Protein AF-S4PIH5-F1 (afdb_monomer)

Solvent-accessible surface area (backbone atoms only — not comparable to full-atom values): 8203 Å² total; per-residue (Å²): 143,83,85,82,84,88,57,68,66,64,53,51,52,50,49,51,51,52,65,71,67,50,79,74,82,66,81,69,58,51,73,65,54,46,52,51,50,51,55,51,52,42,52,49,54,68,75,65,58,81,78,82,83,82,83,74,72,98,73,60,80,40,77,42,81,36,69,47,82,65,34,47,55,51,51,56,59,54,56,72,43,83,88,52,44,73,45,78,45,58,88,68,78,80,88,52,62,68,76,78,37,77,91,43,55,76,60,44,66,77,44,85,86,34,88,78,81,75,82,78,87,74,97,118

Foldseek 3Di:
DDDDDPPDPVVVVVVVVVVVPDPPPPPPVPPVNVVVVLVVVQVVCVVPDDDDDPDDDPDFPEEQEAPPPVSVVVQVVQVVPVVGGYHYDHPDDDDHSLCVPVVCVVVCCPDSVHPPDDDDDDPD

Organism: NCBI:txid116150

Radius of gyration: 27.97 Å; Cα contacts (8 Å, |Δi|>4): 63; chains: 1; bounding box: 37×90×50 Å

Sequence (124 aa):
MKSQRRAPMLLATLWIVFTVFIPTDTQVANPISSVVKFLQEGTNQLDNEPPDQTNLLSEYDFIVVGAGTAGCVVANRLTEIPEWKVLLVEAGVNENFVMDIPILANYLQFTDANWKYKTQSSNK

pLDDT: mean 84.8, std 13.85, range [46.5, 98.56]

Mean predicted aligned error: 12.13 Å

InterPro domains:
  IPR012132 Glucose-methanol-choline oxidoreductase [PTHR11552] (28-123)
  IPR036188 FAD/NAD(P)-binding domain superfamily [G3DSA:3.50.50.60] (60-96)
  IPR036188 FAD/NAD(P)-binding domain superfamily [SSF51905] (59-117)

Nearest PDB structures (foldseek):
  4g84-assembly1_B  TM=3.692E-01  e=1.576E+00  Homo sapiens
  8j3g-assembly1_A  TM=3.139E-01  e=3.119E+00  Coptis chinensis
  4gx0-assembly2_D  TM=3.408E-01  e=7.579E+00  Geobacter sulfurreducens PCA
  1wu7-assembly1_B  TM=1.992E-01  e=3.829E+00  Thermoplasma acidophilum

Secondary structure (DSSP, 8-state):
-------HHHHHHHHHHHHHHS--------HHHHHHHHHHHHHHHHHTPPPP--S--S--SEEEE--SHHHHHHHHHHTTSTT--EEEE--SPPP-GGGG-GGGHHHHTTSTTS----PPPP--

Structure (mmCIF, N/CA/C/O backbone):
data_AF-S4PIH5-F1
#
_entry.id   AF-S4PIH5-F1
#
loop_
_atom_site.group_PDB
_atom_site.id
_atom_site.type_symbol
_atom_site.label_atom_id
_atom_site.label_alt_id
_atom_site.label_comp_id
_atom_site.label_asym_id
_atom_site.label_entity_id
_atom_site.label_seq_id
_atom_site.pdbx_PDB_ins_code
_atom_site.Cartn_x
_atom_site.Cartn_y
_atom_site.Cartn_z
_atom_site.occupancy
_atom_site.B_iso_or_equiv
_atom_site.auth_seq_id
_atom_site.auth_comp_id
_atom_site.auth_asym_id
_atom_site.auth_atom_id
_atom_site.pdbx_PDB_model_num
ATOM 1 N N . MET A 1 1 ? -10.392 76.573 -22.279 1.00 50.50 1 MET A N 1
ATOM 2 C CA . MET A 1 1 ? -10.626 75.121 -22.117 1.00 50.50 1 MET A CA 1
ATOM 3 C C . MET A 1 1 ? -9.567 74.347 -22.901 1.00 50.50 1 MET A C 1
ATOM 5 O O . MET A 1 1 ? -9.659 74.335 -24.119 1.00 50.50 1 MET A O 1
ATOM 9 N N . LYS A 1 2 ? -8.547 73.784 -22.230 1.00 46.50 2 LYS A N 1
ATOM 10 C CA . LYS A 1 2 ? -7.855 72.510 -22.555 1.00 46.50 2 LYS A CA 1
ATOM 11 C C . LYS A 1 2 ? -6.590 72.368 -21.697 1.00 46.50 2 LYS A C 1
ATOM 13 O O . LYS A 1 2 ? -5.560 72.975 -21.958 1.00 46.50 2 LYS A O 1
ATOM 18 N N . SER A 1 3 ? -6.740 71.573 -20.642 1.00 53.94 3 SER A N 1
ATOM 19 C CA . SER A 1 3 ? -5.688 71.087 -19.750 1.00 53.94 3 SER A CA 1
ATOM 20 C C . SER A 1 3 ? -4.780 70.114 -20.512 1.00 53.94 3 SER A C 1
ATOM 22 O O . SER A 1 3 ? -5.261 69.122 -21.063 1.00 53.94 3 SER A O 1
ATOM 24 N N . GLN A 1 4 ? -3.479 70.412 -20.586 1.00 60.62 4 GLN A N 1
ATOM 25 C CA . GLN A 1 4 ? -2.483 69.501 -21.149 1.00 60.62 4 GLN A CA 1
ATOM 26 C C . GLN A 1 4 ? -2.034 68.489 -20.089 1.00 60.62 4 GLN A C 1
ATOM 28 O O . GLN A 1 4 ? -1.325 68.818 -19.140 1.00 60.62 4 GLN A O 1
ATOM 33 N N . ARG A 1 5 ? -2.442 67.231 -20.278 1.00 62.81 5 ARG A N 1
ATOM 34 C CA . ARG A 1 5 ? -2.063 66.077 -19.454 1.00 62.81 5 ARG A CA 1
ATOM 35 C C . ARG A 1 5 ? -0.623 65.642 -19.764 1.00 62.81 5 ARG A C 1
ATOM 37 O O . ARG A 1 5 ? -0.399 64.813 -20.640 1.00 62.81 5 ARG A O 1
ATOM 44 N N . ARG A 1 6 ? 0.359 66.169 -19.028 1.00 60.50 6 ARG A N 1
ATOM 45 C CA . ARG A 1 6 ? 1.731 65.626 -18.974 1.00 60.50 6 ARG A CA 1
ATOM 46 C C . ARG A 1 6 ? 1.817 64.560 -17.875 1.00 60.50 6 ARG A C 1
ATOM 48 O O . ARG A 1 6 ? 2.288 64.847 -16.785 1.00 60.50 6 ARG A O 1
ATOM 55 N N . ALA A 1 7 ? 1.309 63.356 -18.131 1.00 58.94 7 ALA A N 1
ATOM 56 C CA . ALA A 1 7 ? 1.342 62.256 -17.158 1.00 58.94 7 ALA A CA 1
ATOM 57 C C . ALA A 1 7 ? 1.770 60.850 -17.661 1.00 58.94 7 ALA A C 1
ATOM 59 O O . ALA A 1 7 ? 1.839 59.965 -16.815 1.00 58.94 7 ALA A O 1
ATOM 60 N N . PRO A 1 8 ? 2.090 60.560 -18.945 1.00 62.69 8 PRO A N 1
ATOM 61 C CA . PRO A 1 8 ? 2.376 59.170 -19.329 1.00 62.69 8 PRO A CA 1
ATOM 62 C C . 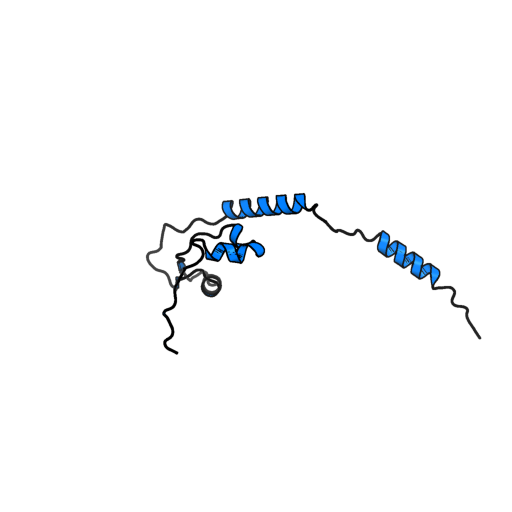PRO A 1 8 ? 3.800 58.706 -18.971 1.00 62.69 8 PRO A C 1
ATOM 64 O O . PRO A 1 8 ? 4.006 57.528 -18.702 1.00 62.69 8 PRO A O 1
ATOM 67 N N . MET A 1 9 ? 4.784 59.613 -18.926 1.00 63.44 9 MET A N 1
ATOM 68 C CA . MET A 1 9 ? 6.194 59.230 -18.748 1.00 63.44 9 MET A CA 1
ATOM 69 C C . MET A 1 9 ? 6.538 58.877 -17.292 1.00 63.44 9 MET A C 1
ATOM 71 O O . MET A 1 9 ? 7.256 57.913 -17.063 1.00 63.44 9 MET A O 1
ATOM 75 N N . LEU A 1 10 ? 5.961 59.592 -16.316 1.00 67.19 10 LEU A N 1
ATOM 76 C CA . LEU A 1 10 ? 6.144 59.315 -14.883 1.00 67.19 10 LEU A CA 1
ATOM 77 C C . LEU A 1 10 ? 5.518 57.979 -14.459 1.00 67.19 10 LEU A C 1
ATOM 79 O O . LEU A 1 10 ? 6.113 57.246 -13.674 1.00 67.19 10 LEU A O 1
ATOM 83 N N . LEU A 1 11 ? 4.349 57.639 -15.010 1.00 72.50 11 LEU A N 1
ATOM 84 C CA . LEU A 1 11 ? 3.684 56.354 -14.773 1.00 72.50 11 LEU A CA 1
ATOM 85 C C . LEU A 1 11 ? 4.471 55.185 -15.375 1.00 72.50 11 LEU A C 1
ATOM 87 O O . LEU A 1 11 ? 4.610 54.155 -14.724 1.00 72.50 11 LEU A O 1
ATOM 91 N N . ALA A 1 12 ? 5.039 55.356 -16.572 1.00 72.12 12 ALA A N 1
ATOM 92 C CA . ALA A 1 12 ? 5.886 54.340 -17.191 1.00 72.12 12 ALA A CA 1
ATOM 93 C C . ALA A 1 12 ? 7.187 54.117 -16.403 1.00 72.12 12 ALA A C 1
ATOM 95 O O . ALA A 1 12 ? 7.577 52.975 -16.180 1.00 72.12 12 ALA A O 1
ATOM 96 N N . THR A 1 13 ? 7.827 55.184 -15.911 1.00 74.81 13 THR A N 1
ATOM 97 C CA . THR A 1 13 ? 9.015 55.051 -15.054 1.00 74.81 13 THR A CA 1
ATOM 98 C C . THR A 1 13 ? 8.685 54.417 -13.707 1.00 74.81 13 THR A C 1
ATOM 100 O O . THR A 1 13 ? 9.446 53.578 -13.240 1.00 74.81 13 THR A O 1
ATOM 103 N N . LEU A 1 14 ? 7.537 54.753 -13.106 1.00 77.06 14 LEU A N 1
ATOM 104 C CA . LEU A 1 14 ? 7.066 54.111 -11.877 1.00 77.06 14 LEU A CA 1
ATOM 105 C C . LEU A 1 14 ? 6.774 52.628 -12.096 1.00 77.06 14 LEU A C 1
ATOM 107 O O . LEU A 1 14 ? 7.146 51.830 -11.251 1.00 77.06 14 LEU A O 1
ATOM 111 N N . TRP A 1 15 ? 6.180 52.247 -13.229 1.00 73.88 15 TRP A N 1
ATOM 112 C CA . TRP A 1 15 ? 5.919 50.847 -13.564 1.00 73.88 15 TRP A CA 1
ATOM 113 C C . TRP A 1 15 ? 7.213 50.059 -13.799 1.00 73.88 15 TRP A C 1
ATOM 115 O O . TRP A 1 15 ? 7.355 48.964 -13.271 1.00 73.88 15 TRP A O 1
ATOM 125 N N . ILE A 1 16 ? 8.198 50.641 -14.492 1.00 75.44 16 ILE A N 1
ATOM 126 C CA . ILE A 1 16 ? 9.517 50.016 -14.686 1.00 75.44 16 ILE A CA 1
ATOM 127 C C . ILE A 1 16 ? 10.232 49.838 -13.341 1.00 75.44 16 ILE A C 1
ATOM 129 O O . ILE A 1 16 ? 10.693 48.739 -13.040 1.00 75.44 16 ILE A O 1
ATOM 133 N N . VAL A 1 17 ? 10.268 50.871 -12.494 1.00 73.56 17 VAL A N 1
ATOM 134 C CA . VAL A 1 17 ? 10.849 50.774 -11.142 1.00 73.56 17 VAL A CA 1
ATOM 135 C C . VAL A 1 17 ? 10.094 49.740 -10.302 1.00 73.56 17 VAL A C 1
ATOM 137 O O . VAL A 1 17 ? 10.727 48.941 -9.622 1.00 73.56 17 VAL A O 1
ATOM 140 N N . PHE A 1 18 ? 8.765 49.685 -10.410 1.00 73.12 18 PHE A N 1
ATOM 141 C CA . PHE A 1 18 ? 7.929 48.695 -9.732 1.00 73.12 18 PHE A CA 1
ATOM 142 C C . PHE A 1 18 ? 8.232 47.267 -10.204 1.00 73.12 18 PHE A C 1
ATOM 144 O O . PHE A 1 18 ? 8.330 46.372 -9.379 1.00 73.12 18 PHE A O 1
ATOM 151 N N . THR A 1 19 ? 8.473 47.037 -11.499 1.00 68.25 19 THR A N 1
ATOM 152 C CA . THR A 1 19 ? 8.861 45.708 -12.008 1.00 68.25 19 THR A CA 1
ATOM 153 C C . THR A 1 19 ? 10.299 45.312 -11.670 1.00 68.25 19 THR A C 1
ATOM 155 O O . THR A 1 19 ? 10.569 44.130 -11.499 1.00 68.25 19 THR A O 1
ATOM 158 N N . VAL A 1 20 ? 11.218 46.276 -11.554 1.00 68.00 20 VAL A N 1
ATOM 159 C CA . VAL A 1 20 ? 12.641 46.017 -11.264 1.00 68.00 20 VAL A CA 1
ATOM 160 C C . VAL A 1 20 ? 12.894 45.802 -9.765 1.00 68.00 20 VAL A C 1
ATOM 162 O O . VAL A 1 20 ? 13.837 45.103 -9.409 1.00 68.00 20 VAL A O 1
ATOM 165 N N . PHE A 1 21 ? 12.057 46.371 -8.887 1.00 63.81 21 PHE A N 1
ATOM 166 C CA . PHE A 1 21 ? 12.191 46.264 -7.426 1.00 63.81 21 PHE A CA 1
ATOM 167 C C . PHE A 1 21 ? 11.200 45.307 -6.750 1.00 63.81 21 PHE A C 1
ATOM 169 O O . PHE A 1 21 ? 11.247 45.173 -5.526 1.00 63.81 21 PHE A O 1
ATOM 176 N N . ILE A 1 22 ? 10.330 44.612 -7.492 1.00 59.78 22 ILE A N 1
ATOM 177 C CA . ILE A 1 22 ? 9.673 43.431 -6.924 1.00 59.78 22 ILE A CA 1
ATOM 178 C C . ILE A 1 22 ? 10.779 42.398 -6.684 1.00 59.78 22 ILE A C 1
ATOM 180 O O . ILE A 1 22 ? 11.470 42.040 -7.640 1.00 59.78 22 ILE A O 1
ATOM 184 N N . PRO A 1 23 ? 10.968 41.904 -5.446 1.00 48.66 23 PRO A N 1
ATOM 185 C CA . PRO A 1 23 ? 11.765 40.714 -5.250 1.00 48.66 23 PRO A CA 1
ATOM 186 C C . PRO A 1 23 ? 11.039 39.619 -6.022 1.00 48.66 23 PRO A C 1
ATOM 188 O O . PRO A 1 23 ? 9.976 39.148 -5.617 1.00 48.66 23 PRO A O 1
ATOM 191 N N . THR A 1 24 ? 11.570 39.243 -7.181 1.00 55.53 24 THR A N 1
ATOM 192 C CA . THR A 1 24 ? 11.294 37.928 -7.727 1.00 55.53 24 THR A CA 1
ATOM 193 C C . THR A 1 24 ? 11.873 36.969 -6.709 1.00 55.53 24 THR A C 1
ATOM 195 O O . THR A 1 24 ? 13.030 36.570 -6.805 1.00 55.53 24 THR A O 1
ATOM 198 N N . ASP A 1 25 ? 11.061 36.599 -5.723 1.00 54.62 25 ASP A N 1
ATOM 199 C CA . ASP A 1 25 ? 11.263 35.419 -4.893 1.00 54.62 25 ASP A CA 1
ATOM 200 C C . ASP A 1 25 ? 10.996 34.187 -5.771 1.00 54.62 25 ASP A C 1
ATOM 202 O O . ASP A 1 25 ? 10.212 33.287 -5.490 1.00 54.62 25 ASP A O 1
ATOM 206 N N . THR A 1 26 ? 11.629 34.179 -6.940 1.00 57.38 26 THR A N 1
ATOM 207 C CA . THR A 1 26 ? 11.882 32.984 -7.691 1.00 57.38 26 THR A CA 1
ATOM 208 C C . THR A 1 26 ? 13.075 32.385 -6.979 1.00 57.38 26 THR A C 1
ATOM 210 O O . THR A 1 26 ? 14.227 32.623 -7.345 1.00 57.38 26 THR A O 1
ATOM 213 N N . GLN A 1 27 ? 12.787 31.597 -5.947 1.00 60.41 27 GLN A N 1
ATOM 214 C CA . GLN A 1 27 ? 13.593 30.435 -5.608 1.00 60.41 27 GLN A CA 1
ATOM 215 C C . GLN A 1 27 ? 13.648 29.554 -6.868 1.00 60.41 27 GLN A C 1
ATOM 217 O O . GLN A 1 27 ? 13.026 28.496 -6.936 1.00 60.41 27 GLN A O 1
ATOM 222 N N . VAL A 1 28 ? 14.340 30.005 -7.921 1.00 57.69 28 VAL A N 1
ATOM 223 C CA . VAL A 1 28 ? 14.793 29.133 -8.994 1.00 57.69 28 VAL A CA 1
ATOM 224 C C . VAL A 1 28 ? 15.895 28.346 -8.322 1.00 57.69 28 VAL A C 1
ATOM 226 O O . VAL A 1 28 ? 17.071 28.694 -8.389 1.00 57.69 28 VAL A O 1
ATOM 229 N N . ALA A 1 29 ? 15.490 27.338 -7.551 1.00 60.16 29 ALA A N 1
ATOM 230 C CA . ALA A 1 29 ? 16.391 26.308 -7.104 1.00 60.16 29 ALA A CA 1
ATOM 231 C C . ALA A 1 29 ? 17.142 25.883 -8.364 1.00 60.16 29 ALA A C 1
ATOM 233 O O . ALA A 1 29 ? 16.519 25.452 -9.340 1.00 60.16 29 ALA A O 1
ATOM 234 N N . ASN A 1 30 ? 18.459 26.107 -8.375 1.00 79.19 30 ASN A N 1
ATOM 235 C CA . ASN A 1 30 ? 19.318 25.691 -9.471 1.00 79.19 30 ASN A CA 1
ATOM 236 C C . ASN A 1 30 ? 18.897 24.273 -9.897 1.00 79.19 30 ASN A C 1
ATOM 238 O O . ASN A 1 30 ? 18.580 23.459 -9.025 1.00 79.19 30 ASN A O 1
ATOM 242 N N . PRO A 1 31 ? 18.876 23.930 -11.194 1.00 84.12 31 PRO A N 1
ATOM 243 C CA . PRO A 1 31 ? 18.394 22.617 -11.631 1.00 84.12 31 PRO A CA 1
ATOM 244 C C . PRO A 1 31 ? 19.041 21.459 -10.854 1.00 84.12 31 PRO A C 1
ATOM 246 O O . PRO A 1 31 ? 18.370 20.504 -10.478 1.00 84.12 31 PRO A O 1
ATOM 249 N N . ILE A 1 32 ? 20.320 21.614 -10.496 1.00 86.25 32 ILE A N 1
ATOM 250 C CA . ILE A 1 32 ? 21.062 20.680 -9.643 1.00 86.25 32 ILE A CA 1
ATOM 251 C C . ILE A 1 32 ? 20.497 20.616 -8.217 1.00 86.25 32 ILE A C 1
ATOM 253 O O . ILE A 1 32 ? 20.305 19.521 -7.703 1.00 86.25 32 ILE A O 1
ATOM 257 N N . SER A 1 33 ? 20.200 21.745 -7.564 1.00 85.12 33 SER A N 1
ATOM 258 C CA . SER A 1 33 ? 19.629 21.723 -6.210 1.00 85.12 33 SER A CA 1
ATOM 259 C C . SER A 1 33 ? 18.208 21.163 -6.196 1.00 85.12 33 SER A C 1
ATOM 261 O O . SER A 1 33 ? 17.816 20.557 -5.207 1.00 85.12 33 SER A O 1
ATOM 263 N N . SER A 1 34 ? 17.457 21.310 -7.290 1.00 82.50 34 SER A N 1
ATOM 264 C CA . SER A 1 34 ? 16.154 20.655 -7.457 1.00 82.50 34 SER A CA 1
ATOM 265 C C . SER A 1 34 ? 16.298 19.135 -7.533 1.00 82.50 34 SER A C 1
ATOM 267 O O . SER A 1 34 ? 15.569 18.426 -6.849 1.00 82.50 34 SER A O 1
ATOM 269 N N . VAL A 1 35 ? 17.279 18.634 -8.292 1.00 84.88 35 VAL A N 1
ATOM 270 C CA . VAL A 1 35 ? 17.593 17.196 -8.349 1.00 84.88 35 VAL A CA 1
ATOM 271 C C . VAL A 1 35 ? 18.079 16.680 -6.993 1.00 84.88 35 VAL A C 1
ATOM 273 O O . VAL A 1 35 ? 17.620 15.638 -6.543 1.00 84.88 35 VAL A O 1
ATOM 276 N N . VAL A 1 36 ? 18.964 17.410 -6.308 1.00 86.75 36 VAL A N 1
ATOM 277 C CA . VAL A 1 36 ? 19.446 17.026 -4.969 1.00 86.75 36 VAL A CA 1
ATOM 278 C C . VAL A 1 36 ? 18.297 16.992 -3.965 1.00 86.75 36 VAL A C 1
ATOM 280 O O . VAL A 1 36 ? 18.159 16.006 -3.250 1.00 86.75 36 VAL A O 1
ATOM 283 N N . LYS A 1 37 ? 17.444 18.024 -3.942 1.00 85.88 37 LYS A N 1
ATOM 284 C CA . LYS A 1 37 ? 16.265 18.069 -3.072 1.00 85.88 37 LYS A CA 1
ATOM 285 C C . LYS A 1 37 ? 15.318 16.908 -3.362 1.00 85.88 37 LYS A C 1
ATOM 287 O O . LYS A 1 37 ? 14.831 16.280 -2.437 1.00 85.88 37 LYS A O 1
ATOM 292 N N . PHE A 1 38 ? 15.080 16.618 -4.636 1.00 83.88 38 PHE A N 1
ATOM 293 C CA . PHE A 1 38 ? 14.247 15.502 -5.062 1.00 83.88 38 PHE A CA 1
ATOM 294 C C . PHE A 1 38 ? 14.792 14.156 -4.562 1.00 83.88 38 PHE A C 1
ATOM 296 O O . PHE A 1 38 ? 14.047 13.384 -3.973 1.00 83.88 38 PHE A O 1
ATOM 303 N N . LEU A 1 39 ? 16.096 13.905 -4.720 1.00 83.62 39 LEU A N 1
ATOM 304 C CA . LEU A 1 39 ? 16.734 12.691 -4.200 1.00 83.62 39 LEU A CA 1
ATOM 305 C C . LEU A 1 39 ? 16.676 12.611 -2.667 1.00 83.62 39 LEU A C 1
ATOM 307 O O . LEU A 1 39 ? 16.422 11.537 -2.137 1.00 83.62 39 LEU A O 1
ATOM 311 N N . GLN A 1 40 ? 16.887 13.731 -1.967 1.00 86.81 40 GLN A N 1
ATOM 312 C CA . GLN A 1 40 ? 16.787 13.796 -0.504 1.00 86.81 40 GLN A CA 1
ATOM 313 C C . GLN A 1 40 ? 15.366 13.524 -0.003 1.00 86.81 40 GLN A C 1
ATOM 315 O O . GLN A 1 40 ? 15.192 12.806 0.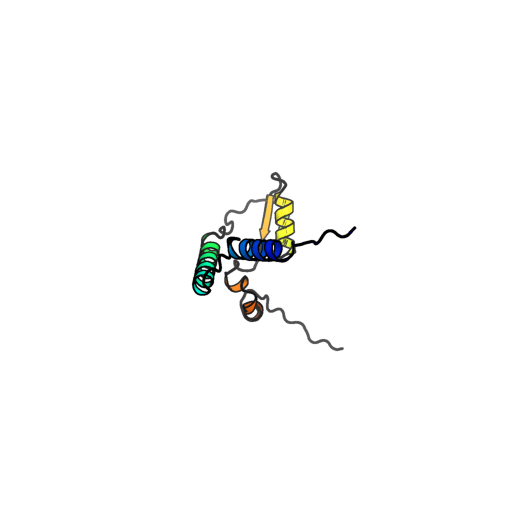977 1.00 86.81 40 GLN A O 1
ATOM 320 N N . GLU A 1 41 ? 14.351 14.074 -0.668 1.00 83.38 41 GLU A N 1
ATOM 321 C CA . GLU A 1 41 ? 12.952 13.814 -0.320 1.00 83.38 41 GLU A CA 1
ATOM 322 C C . GLU A 1 41 ? 12.618 12.330 -0.501 1.00 83.38 41 GLU A C 1
ATOM 324 O O . GLU A 1 41 ? 12.058 11.711 0.397 1.00 83.38 41 GLU A O 1
ATOM 329 N N . GLY A 1 42 ? 13.068 11.733 -1.610 1.00 80.38 42 GLY A N 1
ATOM 330 C CA . GLY A 1 42 ? 12.877 10.310 -1.873 1.00 80.38 42 GLY A CA 1
ATOM 331 C C . GLY A 1 42 ? 13.530 9.389 -0.849 1.00 80.38 42 GLY A C 1
ATOM 332 O O . GLY A 1 42 ? 12.940 8.378 -0.476 1.00 80.38 42 GLY A O 1
ATOM 333 N N . THR A 1 43 ? 14.726 9.732 -0.357 1.00 80.00 43 THR A N 1
ATOM 334 C CA . THR A 1 43 ? 15.356 8.977 0.738 1.00 80.00 43 THR A CA 1
ATOM 335 C C . THR A 1 43 ? 14.601 9.152 2.050 1.00 80.00 43 THR A C 1
ATOM 337 O O . THR A 1 43 ? 14.378 8.177 2.757 1.00 80.00 43 THR A O 1
ATOM 340 N N . ASN A 1 44 ? 14.148 10.373 2.351 1.00 83.06 44 ASN A N 1
ATOM 341 C CA . ASN A 1 44 ? 13.416 10.645 3.584 1.00 83.06 44 ASN A CA 1
ATOM 342 C C . ASN A 1 44 ? 12.074 9.904 3.628 1.00 83.06 44 ASN A C 1
ATOM 344 O O . ASN A 1 44 ? 11.680 9.445 4.693 1.00 83.06 44 ASN A O 1
ATOM 348 N N . GLN A 1 45 ? 11.366 9.784 2.505 1.00 78.25 45 GLN A N 1
ATOM 349 C CA . GLN A 1 45 ? 10.086 9.071 2.453 1.00 78.25 45 GLN A CA 1
ATOM 350 C C . GLN A 1 45 ? 10.255 7.584 2.793 1.00 78.25 45 GLN A C 1
ATOM 352 O O . GLN A 1 45 ? 9.499 7.065 3.608 1.00 78.25 45 GLN A O 1
ATOM 357 N N . LEU A 1 46 ? 11.302 6.939 2.265 1.00 74.62 46 LEU A N 1
ATOM 358 C CA . LEU A 1 46 ? 11.632 5.544 2.584 1.00 74.62 46 LEU A CA 1
ATOM 359 C C . LEU A 1 46 ? 11.990 5.351 4.065 1.00 74.62 46 LEU A C 1
ATOM 361 O O . LEU A 1 46 ? 11.593 4.363 4.672 1.00 74.62 46 LEU A O 1
ATOM 365 N N . ASP A 1 47 ? 12.720 6.299 4.656 1.00 80.25 47 ASP A N 1
ATOM 366 C CA . ASP A 1 47 ? 13.142 6.211 6.058 1.00 80.25 47 ASP A CA 1
ATOM 367 C C . ASP A 1 47 ? 11.990 6.454 7.055 1.00 80.25 47 ASP A C 1
ATOM 369 O O . ASP A 1 47 ? 12.087 6.051 8.216 1.00 80.25 47 ASP A O 1
ATOM 373 N N . ASN A 1 48 ? 10.912 7.125 6.630 1.00 83.38 48 ASN A N 1
ATOM 374 C CA . ASN A 1 48 ? 9.787 7.516 7.491 1.00 83.38 48 ASN A CA 1
ATOM 375 C C . ASN A 1 48 ? 8.516 6.681 7.280 1.00 83.38 48 ASN A C 1
ATOM 377 O O . ASN A 1 48 ? 7.482 6.992 7.879 1.00 83.38 48 ASN A O 1
ATOM 381 N N . GLU A 1 49 ? 8.561 5.641 6.450 1.00 82.44 49 GLU A N 1
ATOM 382 C CA . GLU A 1 49 ? 7.401 4.783 6.241 1.00 82.44 49 GLU A CA 1
ATOM 383 C C . GLU A 1 49 ? 7.059 4.008 7.529 1.00 82.44 49 GLU A C 1
ATOM 385 O O . GLU A 1 49 ? 7.937 3.377 8.133 1.00 82.44 49 GLU A O 1
ATOM 390 N N . PRO A 1 50 ? 5.797 4.051 8.000 1.00 85.31 50 PRO A N 1
ATOM 391 C CA . PRO A 1 50 ? 5.393 3.282 9.166 1.00 85.31 50 PRO A CA 1
ATOM 392 C C . PRO A 1 50 ? 5.575 1.780 8.911 1.00 85.31 50 PRO A C 1
ATOM 394 O O . PRO A 1 50 ? 5.181 1.293 7.853 1.00 85.31 50 PRO A O 1
ATOM 397 N N . PRO A 1 51 ? 6.124 1.016 9.869 1.00 87.88 51 PRO A N 1
ATOM 398 C CA . PRO A 1 51 ? 6.229 -0.425 9.713 1.00 87.88 51 PRO A CA 1
ATOM 399 C C . PRO A 1 51 ? 4.844 -1.078 9.731 1.00 87.88 51 PRO A C 1
ATOM 401 O O . PRO A 1 51 ? 3.949 -0.644 10.463 1.00 87.88 51 PRO A O 1
ATOM 404 N N . ASP A 1 52 ? 4.708 -2.182 8.998 1.00 90.31 52 ASP A N 1
ATOM 405 C CA . ASP A 1 52 ? 3.506 -3.009 9.035 1.00 90.31 52 ASP A CA 1
ATOM 406 C C . ASP A 1 52 ? 3.188 -3.493 10.453 1.00 90.31 52 ASP A C 1
ATOM 408 O O . ASP A 1 52 ? 4.067 -3.892 11.231 1.00 90.31 52 ASP A O 1
ATOM 412 N N . GLN A 1 53 ? 1.895 -3.510 10.786 1.00 90.38 53 GLN A N 1
ATOM 413 C CA . GLN A 1 53 ? 1.446 -4.019 12.072 1.00 90.38 53 GLN A CA 1
ATOM 414 C C . GLN A 1 53 ? 1.562 -5.547 12.110 1.00 90.38 53 GLN A C 1
ATOM 416 O O . GLN A 1 53 ? 0.829 -6.266 11.434 1.00 90.38 53 GLN A O 1
ATOM 421 N N . THR A 1 54 ? 2.445 -6.048 12.970 1.00 90.62 54 THR A N 1
ATOM 422 C CA . THR A 1 54 ? 2.654 -7.491 13.175 1.00 90.62 54 THR A CA 1
ATOM 423 C C . THR A 1 54 ? 1.817 -8.051 14.321 1.00 90.62 54 THR A C 1
ATOM 425 O O . THR A 1 54 ? 1.517 -9.244 14.339 1.00 90.62 54 THR A O 1
ATOM 428 N N . ASN A 1 55 ? 1.410 -7.204 15.271 1.00 94.06 55 ASN A N 1
ATOM 429 C CA . ASN A 1 55 ? 0.556 -7.604 16.382 1.00 94.06 55 ASN A CA 1
ATOM 430 C C . ASN A 1 55 ? -0.904 -7.257 16.075 1.00 94.06 55 ASN A C 1
ATOM 432 O O . ASN A 1 55 ? -1.355 -6.132 16.306 1.00 94.06 55 ASN A O 1
ATOM 436 N N . LEU A 1 56 ? -1.626 -8.225 15.515 1.00 95.75 56 LEU A N 1
ATOM 437 C CA . LEU A 1 56 ? -3.028 -8.061 15.148 1.00 95.75 56 LEU A CA 1
ATOM 438 C C . LEU A 1 56 ? -3.949 -8.273 16.353 1.00 95.75 56 LEU A C 1
ATOM 440 O O . LEU A 1 56 ? -3.700 -9.106 17.225 1.00 95.75 56 LEU A O 1
ATOM 444 N N . LEU A 1 57 ? -5.050 -7.526 16.375 1.00 96.00 57 LEU A N 1
ATOM 445 C CA . LEU A 1 57 ? -6.126 -7.727 17.338 1.00 96.00 57 LEU A CA 1
ATOM 446 C C . LEU A 1 57 ? -6.911 -8.994 16.978 1.00 96.00 57 LEU A C 1
ATOM 448 O O . LEU A 1 57 ? -6.938 -9.425 15.827 1.00 96.00 57 LEU A O 1
ATOM 452 N N . SER A 1 58 ? -7.601 -9.574 17.958 1.00 96.44 58 S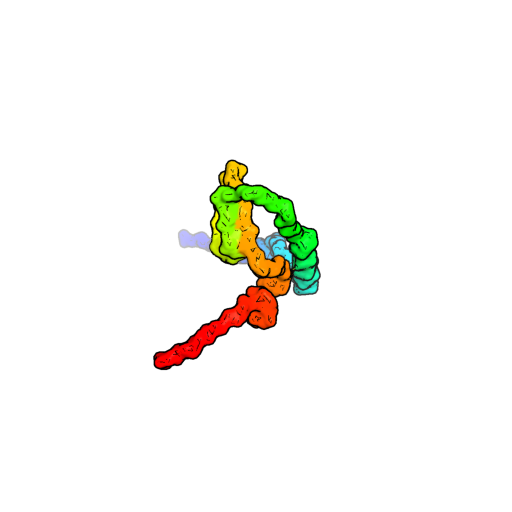ER A N 1
ATOM 453 C CA . SER A 1 58 ? -8.485 -10.722 17.721 1.00 96.44 58 SER A CA 1
ATOM 454 C C . SER A 1 58 ? -9.741 -10.365 16.920 1.00 96.44 58 SER A C 1
ATOM 456 O O . SER A 1 58 ? -10.362 -11.250 16.339 1.00 96.44 58 SER A O 1
ATOM 458 N N . GLU A 1 59 ? -10.133 -9.089 16.918 1.00 97.44 59 GLU A N 1
ATOM 459 C CA . GLU A 1 59 ? -11.351 -8.582 16.286 1.00 97.44 59 GLU A CA 1
ATOM 460 C C . GLU A 1 59 ? -11.174 -7.135 15.803 1.00 97.44 59 GLU A C 1
ATOM 462 O O . GLU A 1 59 ? -10.443 -6.344 16.411 1.00 97.44 59 GLU A O 1
ATOM 467 N N . TYR A 1 60 ? -11.883 -6.806 14.722 1.00 98.31 60 TYR A N 1
ATOM 468 C CA . TYR A 1 60 ? -11.961 -5.484 14.106 1.00 98.31 60 TYR A CA 1
ATOM 469 C C . TYR A 1 60 ? -13.412 -5.213 13.707 1.00 98.31 60 TYR A C 1
ATOM 471 O O . TYR A 1 60 ? -14.120 -6.138 13.307 1.00 98.31 60 TYR A O 1
ATOM 479 N N . ASP A 1 61 ? -13.837 -3.955 13.771 1.00 98.50 61 ASP A N 1
ATOM 480 C CA . ASP A 1 61 ? -15.166 -3.545 13.308 1.00 98.50 61 ASP A CA 1
ATOM 481 C C . ASP A 1 61 ? -15.239 -3.575 11.778 1.00 98.50 61 ASP A C 1
ATOM 483 O O . ASP A 1 61 ? -16.255 -3.954 11.193 1.00 98.50 61 ASP A O 1
ATOM 487 N N . PHE A 1 62 ? -14.127 -3.225 11.123 1.00 98.56 62 PHE A N 1
ATOM 488 C CA . PHE A 1 62 ? -14.001 -3.231 9.671 1.00 98.56 62 PHE A CA 1
ATOM 489 C C . PHE A 1 62 ? -12.654 -3.794 9.230 1.00 98.56 62 PHE A C 1
ATOM 491 O O . PHE A 1 62 ? -11.607 -3.464 9.790 1.00 98.56 62 PHE A O 1
ATOM 498 N N . ILE A 1 63 ? -12.687 -4.592 8.163 1.00 98.19 63 ILE A N 1
ATOM 499 C CA . ILE A 1 63 ? -11.497 -5.028 7.433 1.00 98.19 63 ILE A CA 1
ATOM 500 C C . ILE A 1 63 ? -11.618 -4.516 5.999 1.00 98.19 63 ILE A C 1
ATOM 502 O O . ILE A 1 63 ? -12.520 -4.915 5.261 1.00 98.19 63 ILE A O 1
ATOM 506 N N . VAL A 1 64 ? -10.714 -3.624 5.611 1.00 98.50 64 VAL A N 1
ATOM 507 C CA . VAL A 1 64 ? -10.599 -3.088 4.256 1.00 98.50 64 VAL A CA 1
ATOM 508 C C . VAL A 1 64 ? -9.539 -3.899 3.518 1.00 98.50 64 VAL A C 1
ATOM 510 O O . VAL A 1 64 ? -8.388 -3.959 3.942 1.00 98.50 64 VAL A O 1
ATOM 513 N N . VAL A 1 65 ? -9.930 -4.545 2.420 1.00 98.06 65 VAL A N 1
ATOM 514 C CA . VAL A 1 65 ? -9.022 -5.355 1.597 1.00 98.06 65 VAL A CA 1
ATOM 515 C C . VAL A 1 65 ? -8.623 -4.557 0.360 1.00 98.06 65 VAL A C 1
ATOM 517 O O . VAL A 1 65 ? -9.457 -4.267 -0.497 1.00 98.06 65 VAL A O 1
ATOM 520 N N . GLY A 1 66 ? -7.340 -4.228 0.286 1.00 97.19 66 GLY A N 1
ATOM 521 C CA . GLY A 1 66 ? -6.692 -3.439 -0.749 1.00 97.19 66 GLY A CA 1
ATOM 522 C C . GLY A 1 66 ? -6.529 -1.970 -0.351 1.00 97.19 66 GLY A C 1
ATOM 523 O O . GLY A 1 66 ? -7.511 -1.234 -0.331 1.00 97.19 66 GLY A O 1
ATOM 524 N N . ALA A 1 67 ? -5.298 -1.509 -0.138 1.00 96.00 67 ALA A N 1
ATOM 525 C CA . ALA A 1 67 ? -4.883 -0.107 -0.010 1.00 96.00 67 ALA A CA 1
ATOM 526 C C . ALA A 1 67 ? -4.747 0.590 -1.380 1.00 96.00 67 ALA A C 1
ATOM 528 O O . ALA A 1 67 ? -3.865 1.411 -1.620 1.00 96.00 67 ALA A O 1
ATOM 529 N N . GLY A 1 68 ? -5.657 0.276 -2.305 1.00 94.62 68 GLY A N 1
ATOM 530 C CA . GLY A 1 68 ? -5.819 1.042 -3.536 1.00 94.62 68 GLY A CA 1
ATOM 531 C C . GLY A 1 68 ? -6.491 2.395 -3.280 1.00 94.62 68 GLY A C 1
ATOM 532 O O . GLY A 1 68 ? -6.864 2.741 -2.159 1.00 94.62 68 GLY A O 1
ATOM 533 N N . THR A 1 69 ? -6.749 3.142 -4.353 1.00 96.06 69 THR A N 1
ATOM 534 C CA . THR A 1 69 ? -7.364 4.484 -4.293 1.00 96.06 69 THR A CA 1
ATOM 535 C C . THR A 1 69 ? -8.640 4.544 -3.452 1.00 96.06 69 THR A C 1
ATOM 537 O O . THR A 1 69 ? -8.803 5.450 -2.639 1.00 96.06 69 THR A O 1
ATOM 540 N N . ALA A 1 70 ? -9.544 3.576 -3.610 1.00 97.81 70 ALA A N 1
ATOM 541 C CA . ALA A 1 70 ? -10.776 3.521 -2.828 1.00 97.81 70 ALA A CA 1
ATOM 542 C C . ALA A 1 70 ? -10.538 3.044 -1.388 1.00 97.81 70 ALA A C 1
ATOM 544 O O . ALA A 1 70 ? -11.111 3.608 -0.457 1.00 97.81 70 ALA A O 1
ATOM 545 N N . GLY A 1 71 ? -9.691 2.030 -1.196 1.00 98.19 71 GLY A N 1
ATOM 546 C CA . GLY A 1 71 ? -9.450 1.438 0.116 1.00 98.19 71 GLY A CA 1
ATOM 547 C C . GLY A 1 71 ? -8.798 2.408 1.091 1.00 98.19 71 GLY A C 1
ATOM 548 O O . GLY A 1 71 ? -9.277 2.532 2.214 1.00 98.19 71 GLY A O 1
ATOM 549 N N . CYS A 1 72 ? -7.806 3.184 0.641 1.00 96.81 72 CYS A N 1
ATOM 550 C CA . CYS A 1 72 ? -7.186 4.226 1.462 1.00 96.81 72 CYS A CA 1
ATOM 551 C C . CYS A 1 72 ? -8.191 5.302 1.888 1.00 96.81 72 CYS A C 1
ATOM 553 O O . CYS A 1 72 ? -8.207 5.719 3.044 1.00 96.81 72 CYS A O 1
ATOM 555 N N . VAL A 1 73 ? -9.075 5.731 0.981 1.00 98.19 73 VAL A N 1
ATOM 556 C CA . VAL A 1 73 ? -10.109 6.726 1.305 1.00 98.19 73 VAL A CA 1
ATOM 557 C C . VAL A 1 73 ? -11.112 6.166 2.311 1.00 98.19 73 VAL A C 1
ATOM 559 O O . VAL A 1 73 ? -11.453 6.849 3.273 1.00 98.19 73 VAL A O 1
ATOM 562 N N . VAL A 1 74 ? -11.576 4.932 2.108 1.00 98.38 74 VAL A N 1
ATOM 563 C CA . VAL A 1 74 ? -12.526 4.281 3.018 1.00 98.38 74 VAL A CA 1
ATOM 564 C C . VAL A 1 74 ? -11.903 4.072 4.395 1.00 98.38 74 VAL A C 1
ATOM 566 O O . VAL A 1 74 ? -12.515 4.463 5.385 1.00 98.38 74 VAL A O 1
ATOM 569 N N . ALA A 1 75 ? -10.689 3.521 4.464 1.00 98.31 75 ALA A N 1
ATOM 570 C CA . ALA A 1 75 ? -9.978 3.308 5.721 1.00 98.31 75 ALA A CA 1
ATOM 571 C C . ALA A 1 75 ? -9.822 4.624 6.494 1.00 98.31 75 ALA A C 1
ATOM 573 O O . ALA A 1 75 ? -10.231 4.687 7.649 1.00 98.31 75 ALA A O 1
ATOM 574 N N . ASN A 1 76 ? -9.361 5.690 5.827 1.00 98.25 76 ASN A N 1
ATOM 575 C CA . ASN A 1 76 ? -9.204 7.013 6.431 1.00 98.25 76 ASN A CA 1
ATOM 576 C C . ASN A 1 76 ? -10.516 7.531 7.052 1.00 98.25 76 ASN A C 1
ATOM 578 O O . ASN A 1 76 ? -10.530 7.975 8.196 1.00 98.25 76 ASN A O 1
ATOM 582 N N . ARG A 1 77 ? -11.646 7.411 6.339 1.00 98.44 77 ARG A N 1
ATOM 583 C CA . ARG A 1 77 ? -12.956 7.856 6.850 1.00 98.44 77 ARG A CA 1
ATOM 584 C C . ARG A 1 77 ? -13.475 7.014 8.006 1.00 98.44 77 ARG A C 1
ATOM 586 O O . ARG A 1 77 ? -14.044 7.570 8.936 1.00 98.44 77 ARG A O 1
ATOM 593 N N . LEU A 1 78 ? -13.290 5.697 7.964 1.00 98.44 78 LEU A N 1
ATOM 594 C CA . LEU A 1 78 ? -13.681 4.831 9.077 1.00 98.44 78 LEU A CA 1
ATOM 595 C C . LEU A 1 78 ? -12.869 5.167 10.337 1.00 98.44 78 LEU A C 1
ATOM 597 O O . LEU A 1 78 ? -13.432 5.238 11.423 1.00 98.44 78 LEU A O 1
ATOM 601 N N . THR A 1 79 ? -11.573 5.453 10.192 1.00 98.12 79 THR A N 1
ATOM 602 C CA . THR A 1 79 ? -10.700 5.803 11.323 1.00 98.12 79 THR A CA 1
ATOM 603 C C . THR A 1 79 ? -10.948 7.192 11.920 1.00 98.12 79 THR A C 1
ATOM 605 O O . THR A 1 79 ? -10.387 7.498 12.969 1.00 98.12 79 THR A O 1
ATOM 608 N N . GLU A 1 80 ? -11.790 8.038 11.310 1.00 98.50 80 GLU A N 1
ATOM 609 C CA . GLU A 1 80 ? -12.214 9.309 11.928 1.00 98.50 80 GLU A CA 1
ATOM 610 C C . GLU A 1 80 ? -13.047 9.085 13.200 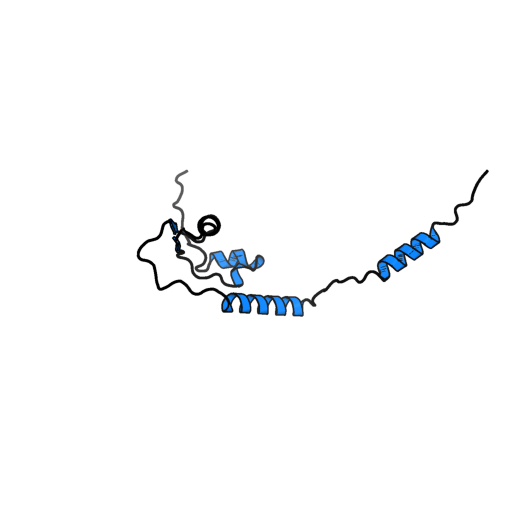1.00 98.50 80 GLU A C 1
ATOM 612 O O . GLU A 1 80 ? -13.124 9.974 14.049 1.00 98.50 80 GLU A O 1
ATOM 617 N N . ILE A 1 81 ? -13.656 7.902 13.342 1.00 98.50 81 ILE A N 1
ATOM 618 C CA . ILE A 1 81 ? -14.383 7.487 14.541 1.00 98.50 81 ILE A CA 1
ATOM 619 C C . ILE A 1 81 ? -13.423 6.682 15.433 1.00 98.50 81 ILE A C 1
ATOM 621 O O . ILE A 1 81 ? -13.088 5.547 15.089 1.00 98.50 81 ILE A O 1
ATOM 625 N N . PRO A 1 82 ? -12.965 7.233 16.574 1.00 97.56 82 PRO A N 1
ATOM 626 C CA . PRO A 1 82 ? -11.910 6.622 17.388 1.00 97.56 82 PRO A CA 1
ATOM 627 C C . PRO A 1 82 ? -12.329 5.310 18.065 1.00 97.56 82 PRO A C 1
ATOM 629 O O . PRO A 1 82 ? -11.473 4.550 18.515 1.00 97.56 82 PRO A O 1
ATOM 632 N N . GLU A 1 83 ? -13.630 5.040 18.166 1.00 98.06 83 GLU A N 1
ATOM 633 C CA . GLU A 1 83 ? -14.166 3.796 18.712 1.00 98.06 83 GLU A CA 1
ATOM 634 C C . GLU A 1 83 ? -14.020 2.611 17.750 1.00 98.06 83 GLU A C 1
ATOM 636 O O . GLU A 1 83 ? -14.035 1.467 18.205 1.00 98.06 83 GLU A O 1
ATOM 641 N N . TRP A 1 84 ? -13.887 2.862 16.442 1.00 98.44 84 TRP A N 1
ATOM 642 C CA . TRP A 1 84 ? -13.795 1.808 15.436 1.00 98.44 84 TRP A CA 1
ATOM 643 C C . TRP A 1 84 ? -12.363 1.316 15.251 1.00 98.44 84 TRP A C 1
ATOM 645 O O . TRP A 1 84 ? -11.437 2.071 14.956 1.00 98.44 84 TRP A O 1
ATOM 655 N N . LYS A 1 85 ? -12.192 -0.002 15.346 1.00 98.12 85 LYS A N 1
ATOM 656 C CA . LYS A 1 85 ? -10.955 -0.698 14.997 1.00 98.12 85 LYS A CA 1
ATOM 657 C C . LYS A 1 85 ? -11.012 -1.089 13.528 1.00 98.12 85 LYS A C 1
ATOM 659 O O . LYS A 1 85 ? -11.809 -1.941 13.133 1.00 98.12 85 LYS A O 1
ATOM 664 N N . VAL A 1 86 ? -10.134 -0.498 12.728 1.00 98.19 86 VAL A N 1
ATOM 665 C CA . VAL A 1 86 ? -10.065 -0.730 11.281 1.00 98.19 86 VAL A CA 1
ATOM 666 C C . VAL A 1 86 ? -8.758 -1.434 10.941 1.00 98.19 86 VAL A C 1
ATOM 668 O O . VAL A 1 86 ? -7.685 -0.966 11.318 1.00 98.19 86 VAL A O 1
ATOM 671 N N . LEU A 1 87 ? -8.846 -2.550 10.217 1.00 97.75 87 LEU A N 1
ATOM 672 C CA . LEU A 1 87 ? -7.693 -3.228 9.627 1.00 97.75 87 LEU A CA 1
ATOM 673 C C . LEU A 1 87 ? -7.678 -2.980 8.119 1.00 97.75 87 LEU A C 1
ATOM 675 O O . LEU A 1 87 ? -8.632 -3.337 7.434 1.00 97.75 87 LEU A O 1
ATOM 679 N N . LEU A 1 88 ? -6.598 -2.406 7.598 1.00 97.19 88 LEU A N 1
ATOM 680 C CA . LEU A 1 88 ? -6.341 -2.308 6.161 1.00 97.19 88 LEU A CA 1
ATOM 681 C C . LEU A 1 88 ? -5.307 -3.370 5.781 1.00 97.19 88 LEU A C 1
ATOM 683 O O . LEU A 1 88 ? -4.246 -3.432 6.393 1.00 97.19 88 LEU A O 1
ATOM 687 N N . VAL A 1 89 ? -5.622 -4.204 4.792 1.00 96.56 89 VAL A N 1
ATOM 688 C CA . VAL A 1 89 ? -4.717 -5.247 4.292 1.00 96.56 89 VAL A CA 1
ATOM 689 C C . VAL A 1 89 ? -4.429 -4.984 2.825 1.00 96.56 89 VAL A C 1
ATOM 691 O O . VAL A 1 89 ? -5.357 -4.949 2.023 1.00 96.56 89 VAL A O 1
ATOM 694 N N . GLU A 1 90 ? -3.159 -4.847 2.465 1.00 95.25 90 GLU A N 1
ATOM 695 C CA . GLU A 1 90 ? -2.695 -4.708 1.084 1.00 95.25 90 GLU A CA 1
ATOM 696 C C . GLU A 1 90 ? -1.748 -5.858 0.742 1.00 95.25 90 GLU A C 1
ATOM 698 O O . GLU A 1 90 ? -1.017 -6.347 1.600 1.00 95.25 90 GLU A O 1
ATOM 703 N N . ALA A 1 91 ? -1.817 -6.338 -0.499 1.00 94.81 91 ALA A N 1
ATOM 704 C CA . ALA A 1 91 ? -0.971 -7.430 -0.974 1.00 94.81 91 ALA A CA 1
ATOM 705 C C . ALA A 1 91 ? 0.294 -6.921 -1.677 1.00 94.81 91 ALA A C 1
ATOM 707 O O . ALA A 1 91 ? 1.277 -7.655 -1.781 1.00 94.81 91 ALA A O 1
ATOM 708 N N . GLY A 1 92 ? 0.241 -5.695 -2.201 1.00 91.12 92 GLY A N 1
ATOM 709 C CA . GLY A 1 92 ? 1.381 -4.984 -2.748 1.00 91.12 92 GLY A CA 1
ATOM 710 C C . GLY A 1 92 ? 2.453 -4.709 -1.699 1.00 91.12 92 GLY A C 1
ATOM 711 O O . GLY A 1 92 ? 2.213 -4.731 -0.495 1.00 91.12 92 GLY A O 1
ATOM 712 N N . VAL A 1 93 ? 3.657 -4.458 -2.199 1.00 84.56 93 VAL A N 1
ATOM 713 C CA . VAL A 1 93 ? 4.758 -3.950 -1.385 1.00 84.56 93 VAL A CA 1
ATOM 714 C C . VAL A 1 93 ? 4.587 -2.455 -1.151 1.00 84.56 93 VAL A C 1
ATOM 716 O O . VAL A 1 93 ? 3.859 -1.783 -1.885 1.00 84.56 93 VAL A O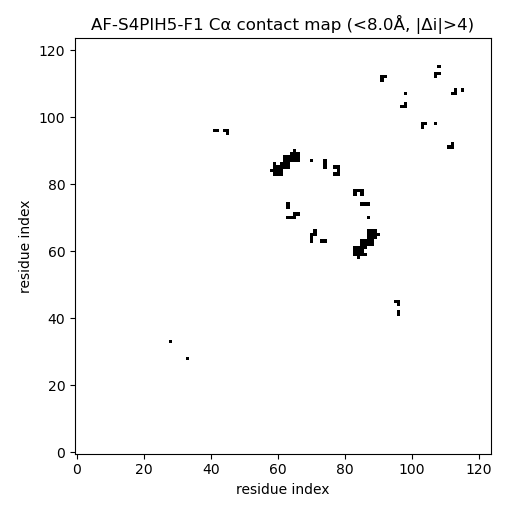 1
ATOM 719 N N . ASN A 1 94 ? 5.332 -1.952 -0.178 1.00 83.88 94 ASN A N 1
ATOM 720 C CA . ASN A 1 94 ? 5.466 -0.536 0.106 1.00 83.88 94 ASN A CA 1
ATOM 721 C C . ASN A 1 94 ? 5.759 0.301 -1.140 1.00 83.88 94 ASN A C 1
ATOM 723 O O . ASN A 1 94 ? 6.431 -0.140 -2.089 1.00 83.88 94 ASN A O 1
ATOM 727 N N . GLU A 1 95 ? 5.256 1.531 -1.113 1.00 82.81 95 GLU A N 1
ATOM 728 C CA . GLU A 1 95 ? 5.556 2.491 -2.159 1.00 82.81 95 GLU A CA 1
ATOM 729 C C . GLU A 1 95 ? 7.059 2.770 -2.192 1.00 82.81 95 GLU A C 1
ATOM 731 O O . GLU A 1 95 ? 7.764 2.750 -1.186 1.00 82.81 95 GLU A O 1
ATOM 736 N N . ASN A 1 96 ? 7.582 2.997 -3.392 1.00 79.31 96 ASN A N 1
ATOM 737 C CA . ASN A 1 96 ? 8.959 3.427 -3.545 1.00 79.31 96 ASN A CA 1
ATOM 738 C C . ASN A 1 96 ? 8.987 4.740 -4.307 1.00 79.31 96 ASN A C 1
ATOM 740 O O . ASN A 1 96 ? 8.108 5.039 -5.112 1.00 79.31 96 ASN A O 1
ATOM 744 N N . PHE A 1 97 ? 10.064 5.485 -4.114 1.00 83.06 97 PHE A N 1
ATOM 745 C CA . PHE A 1 97 ? 10.246 6.790 -4.731 1.00 83.06 97 PHE A CA 1
ATOM 746 C C . PHE A 1 97 ? 10.114 6.801 -6.266 1.00 83.06 97 PHE A C 1
ATOM 748 O O . PHE A 1 97 ? 9.759 7.813 -6.866 1.00 83.06 97 PHE A O 1
ATOM 755 N N . VAL A 1 98 ? 10.392 5.677 -6.936 1.00 85.56 98 VAL A N 1
ATOM 756 C CA . VAL A 1 98 ? 10.258 5.569 -8.397 1.00 85.56 98 VAL A CA 1
ATOM 757 C C . VAL A 1 98 ? 8.791 5.691 -8.829 1.00 85.56 98 VAL A C 1
ATOM 759 O O . VAL A 1 98 ? 8.532 6.157 -9.941 1.00 85.56 98 VAL A O 1
ATOM 762 N N . MET A 1 99 ? 7.838 5.318 -7.966 1.00 88.12 99 MET A N 1
ATOM 763 C CA . MET A 1 99 ? 6.400 5.404 -8.241 1.00 88.12 99 MET A CA 1
ATOM 764 C C . MET A 1 99 ? 5.893 6.848 -8.350 1.00 88.12 99 MET A C 1
ATOM 766 O O . MET A 1 99 ? 4.980 7.106 -9.134 1.00 88.12 99 MET A O 1
ATOM 770 N N . ASP A 1 100 ? 6.543 7.793 -7.668 1.00 86.88 100 ASP A N 1
ATOM 771 C CA . ASP A 1 100 ? 6.160 9.211 -7.656 1.00 86.88 100 ASP A CA 1
ATOM 772 C C . ASP A 1 100 ? 6.674 10.001 -8.866 1.00 86.88 100 ASP A C 1
ATOM 774 O O . ASP A 1 100 ? 6.342 11.176 -9.040 1.00 86.88 100 ASP A O 1
ATOM 778 N N . ILE A 1 101 ? 7.479 9.380 -9.737 1.00 89.31 101 ILE A N 1
ATOM 779 C CA . ILE A 1 101 ? 8.088 10.040 -10.896 1.00 89.31 101 ILE A CA 1
ATOM 780 C C . ILE A 1 101 ? 7.210 9.827 -12.138 1.00 89.31 101 ILE A C 1
ATOM 782 O O . ILE A 1 101 ? 7.272 8.755 -12.749 1.00 89.31 101 ILE A O 1
ATOM 786 N N . PRO A 1 102 ? 6.462 10.838 -12.630 1.00 91.00 102 PRO A N 1
ATOM 787 C CA . PRO A 1 102 ? 5.455 10.605 -13.669 1.00 91.00 102 PRO A CA 1
ATOM 788 C C . PRO A 1 102 ? 6.035 10.074 -14.987 1.00 91.00 102 PRO A C 1
ATOM 790 O O . PRO A 1 102 ? 5.408 9.262 -15.666 1.00 91.00 102 PRO A O 1
ATOM 793 N N . ILE A 1 103 ? 7.260 10.484 -15.346 1.00 94.25 103 ILE A N 1
ATOM 794 C CA . ILE A 1 103 ? 7.930 10.021 -16.574 1.00 94.25 103 ILE A CA 1
ATOM 795 C C . ILE A 1 103 ? 8.262 8.518 -16.537 1.00 94.25 103 ILE A C 1
ATOM 797 O O . ILE A 1 103 ? 8.419 7.900 -17.589 1.00 94.25 103 ILE A O 1
ATOM 801 N N . LEU A 1 104 ? 8.329 7.915 -15.345 1.00 93.12 104 LEU A N 1
ATOM 802 C CA . LEU A 1 104 ? 8.638 6.498 -15.146 1.00 93.12 104 LEU A CA 1
ATOM 803 C C . LEU A 1 104 ? 7.392 5.612 -15.030 1.00 93.12 104 LEU A C 1
ATOM 805 O O . LEU A 1 104 ? 7.531 4.398 -14.912 1.00 93.12 104 LEU A O 1
ATOM 809 N N . ALA A 1 105 ? 6.178 6.157 -15.153 1.00 93.06 105 ALA A N 1
ATOM 810 C CA . ALA A 1 105 ? 4.944 5.377 -15.022 1.00 93.06 105 ALA A CA 1
ATOM 811 C C . ALA A 1 105 ? 4.891 4.144 -15.952 1.00 93.06 105 ALA A C 1
ATOM 813 O O . ALA A 1 105 ? 4.432 3.074 -15.559 1.00 93.06 105 ALA A O 1
ATOM 814 N N . ASN A 1 106 ? 5.420 4.252 -17.178 1.00 95.00 106 ASN A N 1
ATOM 815 C CA . ASN A 1 106 ? 5.484 3.118 -18.108 1.00 95.00 106 ASN A CA 1
ATOM 816 C C . ASN A 1 106 ? 6.453 2.017 -17.654 1.00 95.00 106 ASN A C 1
ATOM 818 O O . ASN A 1 106 ? 6.219 0.847 -17.944 1.00 95.00 106 ASN A O 1
ATOM 822 N N . TYR A 1 107 ? 7.521 2.370 -16.936 1.00 94.00 107 TYR A N 1
ATOM 823 C CA . TYR A 1 107 ? 8.474 1.399 -16.401 1.00 94.00 107 TYR A CA 1
ATOM 824 C C . TYR A 1 107 ? 7.831 0.523 -15.315 1.00 94.00 107 TYR A C 1
ATOM 826 O O . TYR A 1 107 ? 8.052 -0.688 -15.292 1.00 94.00 107 TYR A O 1
ATOM 834 N N . LEU A 1 108 ? 6.959 1.101 -14.481 1.00 92.94 108 LEU A N 1
ATOM 835 C CA . LEU A 1 108 ? 6.260 0.389 -13.402 1.00 92.94 108 LEU A CA 1
ATOM 836 C C . LEU A 1 108 ? 5.370 -0.757 -13.906 1.00 92.94 108 LEU A C 1
ATOM 838 O O . LEU A 1 108 ? 5.123 -1.712 -13.177 1.00 92.94 108 LEU A O 1
ATOM 842 N N . GLN A 1 109 ? 4.935 -0.728 -15.170 1.00 93.56 109 GLN A N 1
ATOM 843 C CA . GLN A 1 109 ? 4.151 -1.822 -15.756 1.00 93.56 109 GLN A CA 1
ATOM 844 C C . GLN A 1 109 ? 4.921 -3.154 -15.798 1.00 93.56 109 GLN A C 1
ATOM 846 O O . GLN A 1 109 ? 4.300 -4.218 -15.874 1.00 93.56 109 GLN A O 1
ATOM 851 N N . PHE A 1 110 ? 6.255 -3.105 -15.745 1.00 93.31 110 PHE A N 1
ATOM 852 C CA . PHE A 1 110 ? 7.134 -4.274 -15.796 1.00 93.31 110 PHE A CA 1
ATOM 853 C C . PHE A 1 110 ? 7.646 -4.720 -14.418 1.00 93.31 110 PHE A C 1
ATOM 855 O O . PHE A 1 110 ? 8.258 -5.784 -14.319 1.00 93.31 110 PHE A O 1
ATOM 862 N N . THR A 1 111 ? 7.391 -3.949 -13.360 1.00 91.75 111 THR A N 1
ATOM 863 C CA . THR A 1 111 ? 7.797 -4.281 -11.987 1.00 91.75 111 THR A CA 1
ATOM 864 C C . THR A 1 111 ? 6.704 -5.079 -11.271 1.00 91.75 111 THR A C 1
ATOM 866 O O . THR A 1 111 ? 5.689 -5.448 -11.869 1.00 91.75 111 THR A O 1
ATOM 869 N N . ASP A 1 112 ? 6.907 -5.374 -9.989 1.00 90.62 112 ASP A N 1
ATOM 870 C CA . ASP A 1 112 ? 5.916 -6.059 -9.150 1.00 90.62 112 ASP A CA 1
ATOM 871 C C . ASP A 1 112 ? 4.816 -5.125 -8.621 1.00 90.62 112 ASP A C 1
ATOM 873 O O . ASP A 1 112 ? 3.856 -5.588 -8.019 1.00 90.62 112 ASP A O 1
ATOM 877 N N . ALA A 1 113 ? 4.892 -3.825 -8.935 1.00 90.25 113 ALA A N 1
ATOM 878 C CA . ALA A 1 113 ? 3.796 -2.880 -8.705 1.00 90.25 113 ALA A CA 1
ATOM 879 C C . ALA A 1 113 ? 2.578 -3.158 -9.611 1.00 90.25 113 ALA A C 1
ATOM 881 O O . ALA A 1 113 ? 1.471 -2.697 -9.344 1.00 90.25 113 ALA A O 1
ATOM 882 N N . ASN A 1 114 ? 2.770 -3.902 -10.705 1.00 93.44 114 ASN A N 1
ATOM 883 C CA . ASN A 1 114 ? 1.703 -4.307 -11.607 1.00 93.44 114 ASN A CA 1
ATOM 884 C C . ASN A 1 114 ? 1.290 -5.761 -11.341 1.00 93.44 114 ASN A C 1
ATOM 886 O O . ASN A 1 114 ? 2.111 -6.674 -11.416 1.00 93.44 114 ASN A O 1
ATOM 890 N N . TRP A 1 115 ? -0.013 -5.993 -11.164 1.00 94.31 115 TRP A N 1
ATOM 891 C CA . TRP A 1 115 ? -0.596 -7.329 -10.981 1.00 94.31 115 TRP A CA 1
ATOM 892 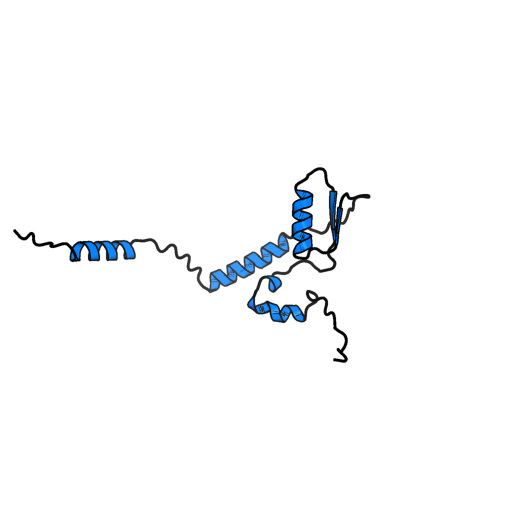C C . TRP A 1 115 ? -0.416 -8.271 -12.180 1.00 94.31 115 TRP A C 1
ATOM 894 O O . TRP A 1 115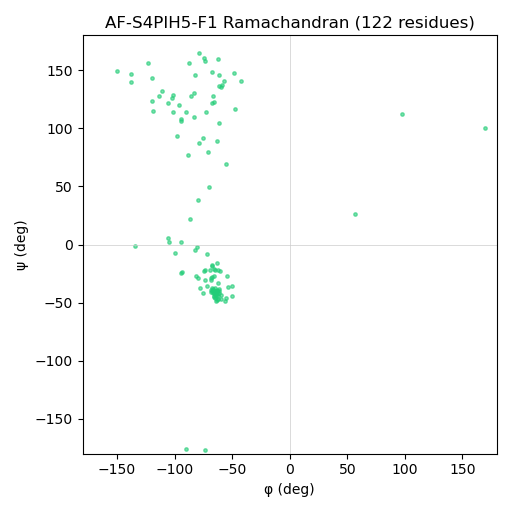 ? -0.608 -9.479 -12.050 1.00 94.31 115 TRP A O 1
ATOM 904 N N . LYS A 1 116 ? -0.064 -7.743 -13.363 1.00 94.81 116 LYS A N 1
ATOM 905 C CA . LYS A 1 116 ? 0.234 -8.526 -14.581 1.00 94.81 116 LYS A CA 1
ATOM 906 C C . LYS A 1 116 ? -0.912 -9.461 -15.012 1.00 94.81 116 LYS A C 1
ATOM 908 O O . LYS A 1 116 ? -0.676 -10.462 -15.694 1.00 94.81 116 LYS A O 1
ATOM 913 N N . TYR A 1 117 ? -2.159 -9.133 -14.660 1.00 95.06 117 TYR A N 1
ATOM 914 C CA . TYR A 1 117 ? -3.327 -9.886 -15.111 1.00 95.06 117 TYR A CA 1
ATOM 915 C C . TYR A 1 117 ? -3.416 -9.891 -16.639 1.00 95.06 117 TYR A C 1
ATOM 917 O O . TYR A 1 117 ? -3.243 -8.865 -17.298 1.00 95.06 117 TYR A O 1
ATOM 925 N N . LYS A 1 118 ? -3.702 -11.065 -17.206 1.00 95.31 118 LYS A N 1
ATOM 926 C CA . LYS A 1 118 ? -3.888 -11.255 -18.647 1.00 95.31 118 LYS A CA 1
ATOM 927 C C . LYS A 1 118 ? -5.347 -11.561 -18.930 1.00 95.31 118 LYS A C 1
ATOM 929 O O . LYS A 1 118 ? -5.945 -12.417 -18.282 1.00 95.31 118 LYS A O 1
ATOM 934 N N . THR A 1 119 ? -5.908 -10.868 -19.910 1.00 94.94 119 THR A N 1
ATOM 935 C CA . THR A 1 119 ? -7.249 -11.163 -20.407 1.00 94.94 119 THR A CA 1
ATOM 936 C C . THR A 1 119 ? -7.234 -12.430 -21.262 1.00 94.94 119 THR A C 1
ATOM 938 O O . THR A 1 119 ? -6.188 -12.868 -21.747 1.00 94.94 119 THR A O 1
ATOM 941 N N . GLN A 1 120 ? -8.405 -13.033 -21.449 1.00 95.38 120 GLN A N 1
ATOM 942 C CA . GLN A 1 120 ? -8.580 -14.085 -22.446 1.00 95.38 120 GLN A CA 1
ATOM 943 C C . GLN A 1 120 ? -8.928 -13.477 -23.807 1.00 95.38 120 GLN A C 1
ATOM 945 O O . GLN A 1 120 ? -9.457 -12.366 -23.885 1.00 95.38 120 GLN A O 1
ATOM 950 N N . SER A 1 121 ? -8.633 -14.215 -24.879 1.00 94.25 121 SER A N 1
ATOM 95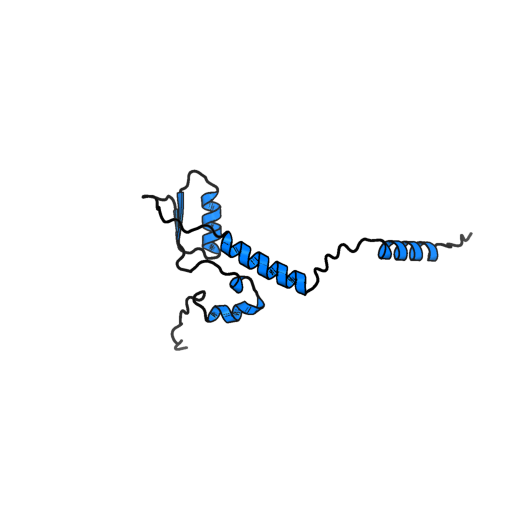1 C CA . SER A 1 121 ? -8.995 -13.800 -26.236 1.00 94.25 121 SER A CA 1
ATOM 952 C C . SER A 1 121 ? -10.507 -13.619 -26.361 1.00 94.25 121 SER A C 1
ATOM 954 O O . SER A 1 121 ? -11.281 -14.453 -25.891 1.00 94.25 121 SER A O 1
ATOM 956 N N . SER A 1 122 ? -10.927 -12.544 -27.026 1.00 93.62 122 SER A N 1
ATOM 957 C CA . SER A 1 122 ? -12.329 -12.343 -27.390 1.00 93.62 122 SER A CA 1
ATOM 958 C C . SER A 1 122 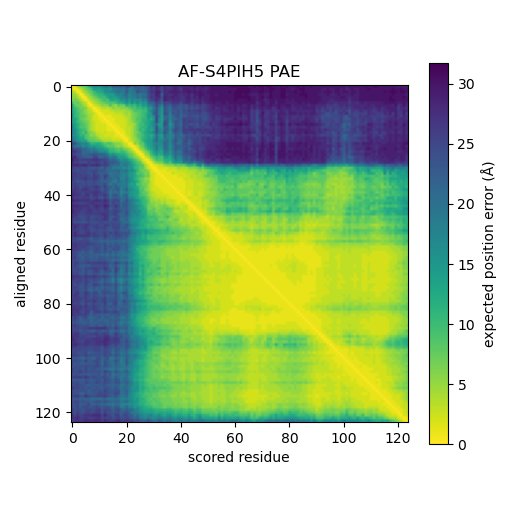? -12.624 -13.095 -28.688 1.00 93.62 122 SER A C 1
ATOM 960 O O . SER A 1 122 ? -11.908 -12.921 -29.666 1.00 93.62 122 SER A O 1
ATOM 962 N N . ASN A 1 123 ? -13.693 -13.893 -28.716 1.00 89.44 123 ASN A N 1
ATOM 963 C CA . ASN A 1 123 ? -14.175 -14.585 -29.925 1.00 89.44 123 ASN A CA 1
ATOM 964 C C . ASN A 1 123 ? -15.133 -13.714 -30.765 1.00 89.44 123 ASN A C 1
ATOM 966 O O . ASN A 1 123 ? -15.976 -14.247 -31.484 1.00 89.44 123 ASN A O 1
ATOM 970 N N . LYS A 1 124 ? -15.066 -12.390 -30.598 1.00 70.38 124 LYS A N 1
ATOM 971 C CA . LYS A 1 124 ? -15.854 -11.424 -31.374 1.00 70.38 124 LYS A CA 1
ATOM 972 C C . LYS A 1 124 ? -15.060 -10.937 -32.568 1.00 70.38 124 LYS A C 1
ATOM 974 O O . LYS A 1 124 ? -13.848 -10.702 -32.372 1.00 70.38 124 LYS A O 1
#